Protein AF-A0A1V6C718-F1 (afdb_monomer_lite)

Sequence (94 aa):
MLEDKKSCIFAAEIPDQLMLVYVGPPCFSAGINAISGLKPMQKYIVSLIDPEDGKIKKTGMLNTDKNGLWTLKKHFWASVPVWRDWLILIRPEK

Structure (mmCIF, N/CA/C/O backbone):
data_AF-A0A1V6C718-F1
#
_entry.id   AF-A0A1V6C718-F1
#
loop_
_atom_site.group_PDB
_atom_site.id
_atom_site.type_symbol
_atom_site.label_atom_id
_atom_site.label_alt_id
_atom_site.label_comp_id
_atom_site.label_asym_id
_atom_site.label_entity_id
_atom_site.label_seq_id
_atom_site.pdbx_PDB_ins_code
_atom_site.Cartn_x
_atom_site.Cartn_y
_atom_site.Cartn_z
_atom_site.occupancy
_atom_site.B_iso_or_equiv
_atom_site.auth_seq_id
_atom_site.auth_comp_id
_atom_site.auth_asym_id
_atom_site.auth_atom_id
_atom_site.pdbx_PDB_model_num
ATOM 1 N N . MET A 1 1 ? 10.743 27.182 -18.293 1.00 38.50 1 MET A N 1
ATOM 2 C CA . MET A 1 1 ? 9.737 26.103 -18.331 1.00 38.50 1 MET A CA 1
ATOM 3 C C . MET A 1 1 ? 9.984 25.232 -17.119 1.00 38.50 1 MET A C 1
ATOM 5 O O . MET A 1 1 ? 11.022 24.591 -17.061 1.00 38.50 1 MET A O 1
ATOM 9 N N . LEU A 1 2 ? 9.119 25.311 -16.109 1.00 44.66 2 LEU A N 1
ATOM 10 C CA . LEU A 1 2 ? 9.085 24.308 -15.049 1.00 44.66 2 LEU A CA 1
ATOM 11 C C . LEU A 1 2 ? 8.445 23.086 -15.699 1.00 44.66 2 LEU A C 1
ATOM 13 O O . LEU A 1 2 ? 7.255 23.115 -15.992 1.00 44.66 2 LEU A O 1
ATOM 17 N N . GLU A 1 3 ? 9.245 22.083 -16.050 1.00 46.84 3 GLU A N 1
ATOM 18 C CA . GLU A 1 3 ? 8.689 20.780 -16.395 1.00 46.84 3 GLU A CA 1
ATOM 19 C C . GLU A 1 3 ? 7.874 20.326 -15.186 1.00 46.84 3 GLU A C 1
ATOM 21 O O . GLU A 1 3 ? 8.430 20.118 -14.104 1.00 46.84 3 GLU A O 1
ATOM 26 N N . ASP A 1 4 ? 6.553 20.242 -15.353 1.00 45.06 4 ASP A N 1
ATOM 27 C CA . ASP A 1 4 ? 5.685 19.545 -14.417 1.00 45.06 4 ASP A CA 1
ATOM 28 C C . ASP A 1 4 ? 6.299 18.164 -14.209 1.00 45.06 4 ASP A C 1
ATOM 30 O O . ASP A 1 4 ? 6.254 17.304 -1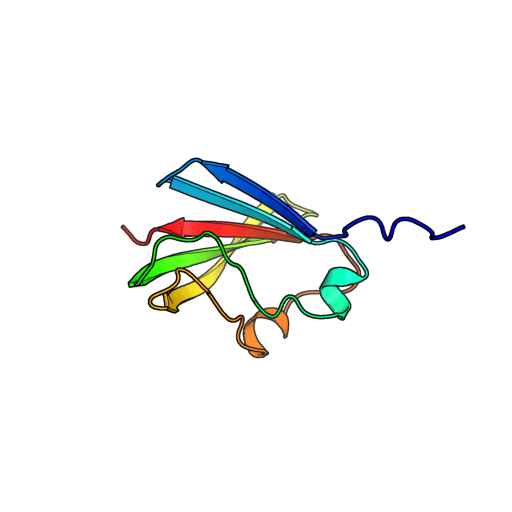5.096 1.00 45.06 4 ASP A O 1
ATOM 34 N N . LYS A 1 5 ? 6.934 17.957 -13.051 1.00 53.44 5 LYS A N 1
ATOM 35 C CA . LYS A 1 5 ? 7.355 16.631 -12.614 1.00 53.44 5 LYS A CA 1
ATOM 36 C C . LYS A 1 5 ? 6.085 15.799 -12.562 1.00 53.44 5 LYS A C 1
ATOM 38 O O . LYS A 1 5 ? 5.342 15.881 -11.586 1.00 53.44 5 LYS A O 1
ATOM 43 N N . LYS A 1 6 ? 5.816 15.034 -13.623 1.00 57.31 6 LYS A N 1
ATOM 44 C CA . LYS A 1 6 ? 4.720 14.068 -13.654 1.00 57.31 6 LYS A CA 1
ATOM 45 C C . LYS A 1 6 ? 4.839 13.23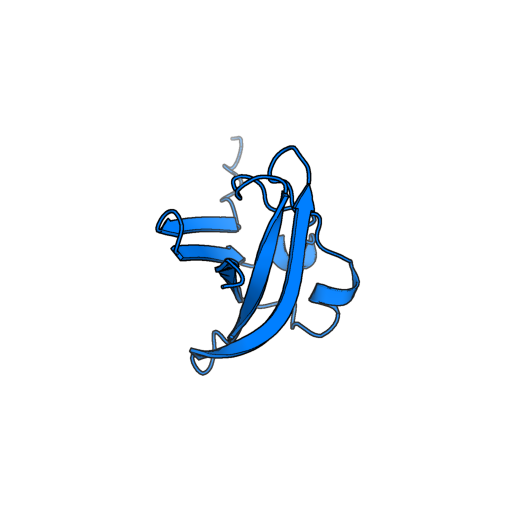9 -12.383 1.00 57.31 6 LYS A C 1
ATOM 47 O O . LYS A 1 6 ? 5.858 12.579 -12.174 1.00 57.31 6 LYS A O 1
ATOM 52 N N . SER A 1 7 ? 3.839 13.348 -11.510 1.00 65.88 7 SER A N 1
ATOM 53 C CA . SER A 1 7 ? 3.795 12.558 -10.285 1.00 65.88 7 SER A CA 1
ATOM 54 C C . SER A 1 7 ? 3.892 11.090 -10.690 1.00 65.88 7 SER A C 1
ATOM 56 O O . SER A 1 7 ? 3.059 10.613 -11.451 1.00 65.88 7 SER A O 1
ATOM 58 N N . CYS A 1 8 ? 4.926 10.379 -10.238 1.00 76.56 8 CYS A N 1
ATOM 59 C CA . CYS A 1 8 ? 5.077 8.940 -10.481 1.00 76.56 8 CYS A CA 1
ATOM 60 C C . CYS A 1 8 ? 4.412 8.092 -9.380 1.00 76.56 8 CYS A C 1
ATOM 62 O O . CYS A 1 8 ? 4.687 6.900 -9.258 1.00 76.56 8 CYS A O 1
ATOM 64 N N . ILE A 1 9 ? 3.534 8.713 -8.580 1.00 82.62 9 ILE A N 1
ATOM 65 C CA . ILE A 1 9 ? 2.693 8.072 -7.568 1.00 82.62 9 ILE A CA 1
ATOM 66 C C . ILE A 1 9 ? 1.257 8.553 -7.769 1.00 82.62 9 ILE A C 1
ATOM 68 O O . ILE A 1 9 ? 1.010 9.761 -7.834 1.00 82.62 9 ILE A O 1
ATOM 72 N N . PHE A 1 10 ? 0.326 7.605 -7.823 1.00 86.38 10 PHE A N 1
ATOM 73 C CA . PHE A 1 10 ? -1.114 7.860 -7.867 1.00 86.38 10 PHE A CA 1
ATOM 74 C C . PHE A 1 10 ? -1.811 6.974 -6.839 1.00 86.38 10 PHE A C 1
ATOM 76 O O . PHE A 1 10 ? -1.376 5.850 -6.600 1.00 86.38 10 PHE A O 1
ATOM 83 N N . ALA A 1 11 ? -2.893 7.461 -6.239 1.00 88.31 11 ALA A N 1
ATOM 84 C CA . ALA A 1 11 ? -3.671 6.706 -5.266 1.00 88.31 11 ALA A CA 1
ATOM 85 C C . ALA A 1 11 ? -5.168 6.816 -5.562 1.00 88.31 11 ALA A C 1
ATOM 87 O O . ALA A 1 11 ? -5.647 7.863 -5.997 1.00 88.31 11 ALA A O 1
ATOM 88 N N . ALA A 1 12 ? -5.891 5.732 -5.310 1.00 90.12 12 ALA A N 1
ATOM 89 C CA . ALA A 1 12 ? -7.343 5.662 -5.365 1.00 90.12 12 ALA A CA 1
ATOM 90 C C . ALA A 1 12 ? -7.857 4.889 -4.148 1.00 90.12 12 ALA A C 1
ATOM 92 O O . ALA A 1 12 ? -7.232 3.923 -3.712 1.00 90.12 12 ALA A O 1
ATOM 93 N N . GLU A 1 13 ? -8.999 5.295 -3.606 1.00 90.56 13 GLU A N 1
ATOM 94 C CA . GLU A 1 13 ? -9.567 4.705 -2.396 1.00 90.56 13 GLU A CA 1
ATOM 95 C C . GLU A 1 13 ? -11.046 4.370 -2.594 1.00 90.56 13 GLU A C 1
ATOM 97 O O . GLU A 1 13 ? -11.803 5.139 -3.187 1.00 90.56 13 GLU A O 1
ATOM 102 N N . ILE A 1 14 ? -11.450 3.220 -2.056 1.00 89.94 14 ILE A N 1
ATOM 103 C CA . ILE A 1 14 ? -12.833 2.923 -1.701 1.00 89.94 14 ILE A CA 1
ATOM 104 C C . ILE A 1 14 ? -12.907 3.040 -0.176 1.00 89.94 14 ILE A C 1
ATOM 106 O O . ILE A 1 14 ? -12.335 2.177 0.509 1.00 89.94 14 ILE A O 1
ATOM 110 N N . PRO A 1 15 ? -13.583 4.076 0.357 1.00 86.44 15 PRO A N 1
ATOM 111 C CA . PRO A 1 15 ? -13.626 4.334 1.789 1.00 86.44 15 PRO A CA 1
ATOM 112 C C . PRO A 1 15 ? -13.994 3.082 2.579 1.00 86.44 15 PRO A C 1
ATOM 114 O O . PRO A 1 15 ? -14.898 2.334 2.202 1.00 86.44 15 PRO A O 1
ATOM 117 N N . ASP A 1 16 ? -13.263 2.853 3.666 1.00 84.94 16 ASP A N 1
ATOM 118 C CA . ASP A 1 16 ? -13.465 1.755 4.620 1.00 84.94 16 ASP A CA 1
ATOM 119 C C . ASP A 1 16 ? -13.228 0.345 4.060 1.00 84.94 16 ASP A C 1
ATOM 121 O O . ASP A 1 16 ? -13.390 -0.638 4.782 1.00 84.94 16 ASP A O 1
ATOM 125 N N . GLN A 1 17 ? -12.805 0.226 2.799 1.00 89.44 17 GLN A N 1
ATOM 126 C CA . GLN A 1 17 ? -12.629 -1.060 2.126 1.00 89.44 17 GLN A CA 1
ATOM 127 C C . GLN A 1 17 ? -11.201 -1.272 1.640 1.00 89.44 17 GLN A C 1
ATOM 129 O O . GLN A 1 17 ? -10.583 -2.290 1.968 1.00 89.44 17 GLN A O 1
ATOM 134 N N . LEU A 1 18 ? -10.675 -0.347 0.833 1.00 91.38 18 LEU A N 1
ATOM 135 C CA . LEU A 1 18 ? -9.342 -0.482 0.253 1.00 91.38 18 LEU A CA 1
ATOM 136 C C . LEU A 1 18 ? -8.776 0.843 -0.248 1.00 91.38 18 LEU A C 1
ATOM 138 O O . LEU A 1 18 ? -9.508 1.706 -0.716 1.00 91.38 18 LEU A O 1
ATOM 142 N N . MET A 1 19 ? -7.453 0.929 -0.270 1.00 91.69 19 MET A N 1
ATOM 143 C CA . MET A 1 19 ? -6.690 1.930 -1.002 1.00 91.69 19 MET A CA 1
ATOM 144 C C . MET A 1 19 ? -5.728 1.216 -1.953 1.00 91.69 19 MET A C 1
ATOM 146 O O . MET A 1 19 ? -5.074 0.239 -1.583 1.00 91.69 19 MET A O 1
ATOM 150 N N . LEU A 1 20 ? -5.655 1.699 -3.187 1.00 91.62 20 LEU A N 1
ATOM 151 C CA . LEU A 1 20 ? -4.741 1.243 -4.220 1.00 91.62 20 LEU A CA 1
ATOM 152 C C . LEU A 1 20 ? -3.757 2.368 -4.524 1.00 91.62 20 LEU A C 1
ATOM 154 O O . LEU A 1 20 ? -4.170 3.486 -4.819 1.00 91.62 20 LEU A O 1
ATOM 158 N N . VAL A 1 21 ? -2.465 2.068 -4.474 1.00 89.31 21 VAL A N 1
ATOM 159 C CA . VAL A 1 21 ? -1.400 3.024 -4.781 1.00 89.31 21 VAL A CA 1
ATOM 160 C C . VAL A 1 21 ? -0.578 2.492 -5.940 1.00 89.31 21 VAL A C 1
ATOM 162 O O . VAL A 1 21 ? 0.038 1.436 -5.833 1.00 89.31 21 VAL A O 1
ATOM 165 N N . TYR A 1 22 ? -0.564 3.228 -7.042 1.00 88.12 22 TYR A N 1
ATOM 166 C CA . TYR A 1 22 ? 0.351 3.006 -8.151 1.00 88.12 22 TYR A CA 1
ATOM 167 C C . TYR A 1 22 ? 1.666 3.737 -7.903 1.00 88.12 22 TYR A C 1
ATOM 169 O O . TYR A 1 22 ? 1.677 4.894 -7.474 1.00 88.12 22 TYR A O 1
ATOM 177 N N . VAL A 1 23 ? 2.766 3.065 -8.231 1.00 84.25 23 VAL A N 1
ATOM 178 C CA . VAL A 1 23 ? 4.127 3.578 -8.110 1.00 84.25 23 VAL A CA 1
ATOM 179 C C . VAL A 1 23 ? 4.905 3.217 -9.364 1.00 84.25 23 VAL A C 1
ATOM 181 O O . VAL A 1 23 ? 5.200 2.046 -9.585 1.00 84.25 23 VAL A O 1
ATOM 184 N N . GLY A 1 24 ? 5.261 4.219 -10.159 1.00 80.81 24 G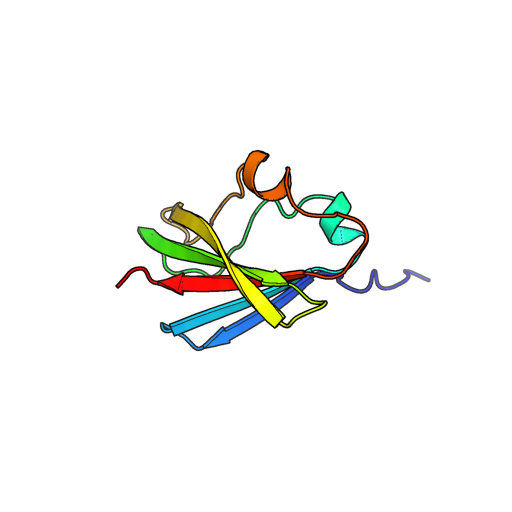LY A N 1
ATOM 185 C CA . GLY A 1 24 ? 6.111 4.052 -11.335 1.00 80.81 24 GLY A CA 1
ATOM 186 C C . GLY A 1 24 ? 7.569 4.457 -11.078 1.00 80.81 24 GLY A C 1
ATOM 187 O O . GLY A 1 24 ? 7.871 5.168 -10.107 1.00 80.81 24 GLY A O 1
ATOM 188 N N . PRO A 1 25 ? 8.512 4.059 -11.945 1.00 77.00 25 PRO A N 1
ATOM 189 C CA . PRO A 1 25 ? 9.849 4.646 -11.983 1.00 77.00 25 PRO A CA 1
ATOM 190 C C . PRO A 1 25 ? 9.786 6.163 -12.274 1.00 77.00 25 PRO A C 1
ATOM 192 O O . PRO A 1 25 ? 8.950 6.592 -13.069 1.00 77.00 25 PRO A O 1
ATOM 195 N N . PRO A 1 26 ? 10.652 7.009 -11.674 1.00 71.56 26 PRO A N 1
ATOM 196 C CA . PRO A 1 26 ? 11.704 6.705 -10.697 1.00 71.56 26 PRO A CA 1
ATOM 197 C C . PRO A 1 26 ? 11.236 6.765 -9.228 1.00 71.56 26 PRO A C 1
ATOM 199 O O . PRO A 1 26 ? 12.055 6.603 -8.319 1.00 71.56 26 PRO A O 1
ATOM 202 N N . CYS A 1 27 ? 9.951 7.011 -8.952 1.00 71.69 27 CYS A N 1
ATOM 203 C CA . CYS A 1 27 ? 9.446 7.180 -7.582 1.00 71.69 27 CYS A CA 1
ATOM 204 C C . CYS A 1 27 ? 9.699 5.951 -6.708 1.00 71.69 27 CYS A C 1
ATOM 206 O O . CYS A 1 27 ? 9.949 6.082 -5.511 1.00 71.69 27 CYS A O 1
ATOM 208 N N . PHE A 1 28 ? 9.701 4.766 -7.315 1.00 68.62 28 PHE A N 1
ATOM 209 C CA . PHE A 1 28 ? 10.047 3.544 -6.608 1.00 68.62 28 PHE A CA 1
ATOM 210 C C . PHE A 1 28 ? 11.496 3.565 -6.090 1.00 68.62 28 PHE A C 1
ATOM 212 O O . PHE A 1 28 ? 11.742 3.294 -4.917 1.00 68.62 28 PHE A O 1
ATOM 219 N N . SER A 1 29 ? 12.455 3.964 -6.934 1.00 61.62 29 SER A N 1
ATOM 220 C CA . SER A 1 29 ? 13.869 4.103 -6.551 1.00 61.62 29 SER A CA 1
ATOM 221 C C . SER A 1 29 ? 14.134 5.239 -5.556 1.00 61.62 29 SER A C 1
ATOM 223 O O . SER A 1 29 ? 15.094 5.166 -4.794 1.00 61.62 29 SER A O 1
ATOM 225 N N . ALA A 1 30 ? 13.271 6.260 -5.519 1.00 59.91 30 ALA A N 1
ATOM 226 C CA . ALA A 1 30 ? 13.334 7.340 -4.533 1.00 59.91 30 ALA A CA 1
ATOM 227 C C . ALA A 1 30 ? 12.793 6.932 -3.147 1.00 59.91 30 ALA A C 1
ATOM 229 O O . ALA A 1 30 ? 13.017 7.648 -2.171 1.00 59.91 30 ALA A O 1
ATOM 230 N N . GLY A 1 31 ? 12.125 5.775 -3.059 1.00 61.66 31 GLY A N 1
ATOM 231 C CA . GLY A 1 31 ? 11.525 5.244 -1.842 1.00 61.66 31 GLY A CA 1
ATOM 232 C C . GLY A 1 31 ? 10.256 5.998 -1.457 1.00 61.66 31 GLY A C 1
ATOM 233 O O . GLY A 1 31 ? 10.301 7.146 -1.014 1.00 61.66 31 GLY A O 1
ATOM 234 N N . ILE A 1 32 ? 9.098 5.339 -1.553 1.00 68.44 32 ILE A N 1
ATOM 235 C CA . ILE A 1 32 ? 7.919 5.838 -0.841 1.00 68.44 32 ILE A CA 1
ATOM 236 C C . ILE A 1 32 ? 8.194 5.632 0.639 1.00 68.44 32 ILE A C 1
ATOM 238 O O . ILE A 1 32 ? 8.330 4.498 1.104 1.00 68.44 32 ILE A O 1
ATOM 242 N N . ASN A 1 33 ? 8.292 6.747 1.355 1.00 68.50 33 ASN A N 1
ATOM 243 C CA . ASN A 1 33 ? 8.617 6.755 2.776 1.00 68.50 33 ASN A CA 1
ATOM 244 C C . ASN A 1 33 ? 7.366 6.871 3.645 1.00 68.50 33 ASN A C 1
ATOM 246 O O . ASN A 1 33 ? 7.400 6.448 4.798 1.00 68.50 33 ASN A O 1
ATOM 250 N N . ALA A 1 34 ? 6.262 7.396 3.105 1.00 73.81 34 ALA A N 1
ATOM 251 C CA . ALA A 1 34 ? 5.006 7.481 3.828 1.00 73.81 34 ALA A CA 1
ATOM 252 C C . ALA A 1 34 ? 3.774 7.454 2.914 1.00 73.81 34 ALA A C 1
ATOM 254 O O . ALA A 1 34 ? 3.839 7.881 1.762 1.00 73.81 34 ALA A O 1
ATOM 255 N N . ILE A 1 35 ? 2.654 6.989 3.466 1.00 79.88 35 ILE A N 1
ATOM 256 C CA . ILE A 1 35 ? 1.309 7.097 2.891 1.00 79.88 35 ILE A CA 1
ATOM 257 C C . ILE A 1 35 ? 0.422 7.769 3.936 1.00 79.88 35 ILE A C 1
ATOM 259 O O . ILE A 1 35 ? 0.382 7.342 5.092 1.00 79.88 35 ILE A O 1
ATOM 263 N N . SER A 1 36 ? -0.257 8.837 3.535 1.00 81.62 36 SER A N 1
ATOM 264 C CA . SER A 1 36 ? -1.220 9.584 4.346 1.00 81.62 36 SER A CA 1
ATOM 265 C C . SER A 1 36 ? -2.649 9.346 3.847 1.00 81.62 36 SER A C 1
ATOM 267 O O . SER A 1 36 ? -2.853 8.746 2.793 1.00 81.62 36 SER A O 1
ATOM 269 N N . GLY A 1 37 ? -3.643 9.806 4.610 1.00 82.12 37 GLY A N 1
ATOM 270 C CA . GLY A 1 37 ? -5.061 9.677 4.245 1.00 82.12 37 GLY A CA 1
ATOM 271 C C . GLY A 1 37 ? -5.719 8.373 4.700 1.00 82.12 37 GLY A C 1
ATOM 272 O O . GLY A 1 37 ? -6.892 8.161 4.431 1.00 82.12 37 GLY A O 1
ATOM 273 N N . LEU A 1 38 ? -5.002 7.516 5.429 1.00 87.75 38 LEU A N 1
ATOM 274 C CA . LEU A 1 38 ? -5.585 6.335 6.062 1.00 87.75 38 LEU A CA 1
ATOM 275 C C . LEU A 1 38 ? -6.299 6.726 7.367 1.00 87.75 38 LEU A C 1
ATOM 277 O O . LEU A 1 38 ? -5.973 7.737 7.987 1.00 87.75 38 LEU A O 1
ATOM 281 N N . LYS A 1 39 ? -7.236 5.900 7.850 1.00 89.69 39 LYS A N 1
ATOM 282 C CA . LYS A 1 39 ? -7.840 6.126 9.177 1.00 89.69 39 LYS A CA 1
ATOM 283 C C . LYS A 1 39 ? -6.781 6.103 10.289 1.00 89.69 39 LYS A C 1
ATOM 285 O O . LYS A 1 39 ? -5.941 5.197 10.275 1.00 89.69 39 LYS A O 1
ATOM 290 N N . PRO A 1 40 ? -6.828 7.035 11.258 1.00 91.88 40 PRO A N 1
ATOM 291 C CA . PRO A 1 40 ? -5.940 7.036 12.418 1.00 91.88 40 PRO A CA 1
ATOM 292 C C . PRO A 1 40 ? -6.041 5.769 13.266 1.00 91.88 40 PRO A C 1
ATOM 294 O O . PRO A 1 40 ? -7.129 5.223 13.431 1.00 91.88 40 PRO A O 1
ATOM 297 N N . MET A 1 41 ? -4.917 5.353 13.859 1.00 91.00 41 MET A N 1
ATOM 298 C CA . MET A 1 41 ? -4.841 4.256 14.839 1.00 91.00 41 MET A CA 1
ATOM 299 C C . MET A 1 41 ? -5.449 2.922 14.360 1.00 91.00 41 MET A C 1
ATOM 301 O O . MET A 1 41 ? -5.896 2.109 15.168 1.00 91.00 41 MET A O 1
ATOM 305 N N . GLN A 1 42 ? -5.454 2.683 13.049 1.00 91.06 42 GLN A N 1
ATOM 306 C CA . GLN A 1 42 ? -6.075 1.527 12.410 1.00 91.06 42 GLN A CA 1
ATOM 307 C C . GLN A 1 42 ? -4.999 0.584 11.864 1.00 91.06 42 GLN A C 1
ATOM 309 O O . GLN A 1 42 ? -3.949 1.006 11.365 1.00 91.06 42 GLN A O 1
ATOM 314 N N . LYS A 1 43 ? -5.275 -0.719 11.945 1.00 91.31 43 LYS A N 1
ATOM 315 C CA . LYS A 1 43 ? -4.433 -1.751 11.344 1.00 91.31 43 LYS A CA 1
ATOM 316 C C . LYS A 1 43 ? -4.858 -2.023 9.908 1.00 91.31 43 LYS A C 1
ATOM 318 O O . LYS A 1 43 ? -6.052 -2.128 9.620 1.00 91.31 43 LYS A O 1
ATOM 323 N N . TYR A 1 44 ? -3.878 -2.180 9.025 1.00 91.00 44 TYR A N 1
ATOM 324 C CA . TYR A 1 44 ? -4.093 -2.517 7.623 1.00 91.00 44 TYR A CA 1
ATOM 325 C C . TYR A 1 44 ? -3.206 -3.677 7.184 1.00 91.00 44 TYR A C 1
ATOM 327 O O . TYR A 1 44 ? -2.058 -3.827 7.606 1.00 91.00 44 TYR A O 1
ATOM 335 N N . ILE A 1 45 ? -3.735 -4.470 6.264 1.00 91.06 45 ILE A N 1
ATOM 336 C CA . ILE A 1 45 ? -3.009 -5.466 5.491 1.00 91.06 45 ILE A CA 1
ATOM 337 C C . ILE A 1 45 ? -2.480 -4.788 4.231 1.00 91.06 45 ILE A C 1
ATOM 339 O O . ILE A 1 45 ? -3.248 -4.183 3.482 1.00 91.06 45 ILE A O 1
ATOM 343 N N . VAL A 1 46 ? -1.185 -4.954 3.967 1.00 88.94 46 VAL A N 1
ATOM 344 C CA . VAL A 1 46 ? -0.538 -4.473 2.743 1.00 88.94 46 VAL A CA 1
ATOM 345 C C . VAL A 1 46 ? -0.173 -5.651 1.861 1.00 88.94 46 VAL A C 1
ATOM 347 O O . VAL A 1 46 ? 0.423 -6.636 2.308 1.00 88.94 46 VAL A O 1
ATOM 350 N N . SER A 1 47 ? -0.538 -5.550 0.593 1.00 89.44 47 SER A N 1
ATOM 351 C CA . SER A 1 47 ? -0.202 -6.521 -0.440 1.00 89.44 47 SER A CA 1
ATOM 352 C C . SER A 1 47 ? 0.381 -5.809 -1.651 1.00 89.44 47 SER A C 1
ATOM 354 O O . SER A 1 47 ? 0.018 -4.672 -1.938 1.00 89.44 47 SER A O 1
ATOM 356 N N . LEU A 1 48 ? 1.263 -6.486 -2.370 1.00 88.75 48 LEU A N 1
ATOM 357 C CA . LEU A 1 48 ? 1.748 -6.047 -3.671 1.00 88.75 48 LEU A CA 1
ATOM 358 C C . LEU A 1 48 ? 1.040 -6.843 -4.755 1.00 88.75 48 LEU A C 1
ATOM 360 O O . LEU A 1 48 ? 0.881 -8.058 -4.627 1.00 88.75 48 LEU A O 1
ATOM 364 N N . ILE A 1 49 ? 0.625 -6.159 -5.811 1.00 90.00 49 ILE A N 1
ATOM 365 C CA . ILE A 1 49 ? 0.137 -6.794 -7.030 1.00 90.00 49 ILE A CA 1
ATOM 366 C C . ILE A 1 49 ? 1.307 -6.817 -8.005 1.00 90.00 49 ILE A C 1
ATOM 368 O O . ILE A 1 49 ? 1.890 -5.774 -8.306 1.00 90.00 49 ILE A O 1
ATOM 372 N N . ASP A 1 50 ? 1.675 -8.015 -8.445 1.00 85.94 50 ASP A N 1
ATOM 373 C CA . ASP A 1 50 ? 2.694 -8.193 -9.469 1.00 85.94 50 ASP A CA 1
ATOM 374 C C . ASP A 1 50 ? 2.137 -7.682 -10.809 1.00 85.94 50 ASP A C 1
ATOM 376 O O . ASP A 1 50 ? 1.100 -8.179 -11.255 1.00 85.94 50 ASP A O 1
ATOM 380 N N . PRO A 1 51 ? 2.752 -6.669 -11.440 1.00 84.19 51 PRO A N 1
ATOM 381 C CA . PRO A 1 51 ? 2.239 -6.107 -12.690 1.00 84.19 51 PRO A CA 1
ATOM 382 C C . PRO A 1 51 ? 2.307 -7.100 -13.859 1.00 84.19 51 PRO A C 1
ATOM 384 O O . PRO A 1 51 ? 1.622 -6.908 -14.857 1.00 84.19 51 PRO A O 1
ATOM 387 N N . GLU A 1 52 ? 3.146 -8.134 -13.758 1.00 85.19 52 GLU A N 1
ATOM 388 C CA . GLU A 1 52 ? 3.405 -9.082 -14.840 1.00 85.19 52 GLU A CA 1
ATOM 389 C C . GLU A 1 52 ? 2.323 -10.163 -14.931 1.00 85.19 52 GLU A C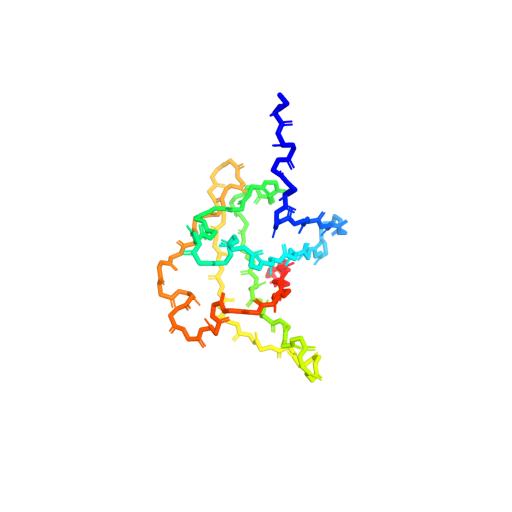 1
ATOM 391 O O . GLU A 1 52 ? 1.852 -10.481 -16.020 1.00 85.19 52 GLU A O 1
ATOM 396 N N . ASP A 1 53 ? 1.907 -10.709 -13.784 1.00 89.31 53 ASP A N 1
ATOM 397 C CA . ASP A 1 53 ? 0.945 -11.815 -13.719 1.00 89.31 53 ASP A CA 1
ATOM 398 C C . ASP A 1 53 ? -0.331 -11.497 -12.920 1.00 89.31 53 ASP A C 1
ATOM 400 O O . ASP A 1 53 ? -1.214 -12.347 -12.789 1.00 89.31 53 ASP A O 1
ATOM 404 N N . GLY A 1 54 ? -0.447 -10.280 -12.382 1.00 88.19 54 GLY A N 1
ATOM 405 C CA . GLY A 1 54 ? -1.600 -9.816 -11.611 1.00 88.19 54 GLY A CA 1
ATOM 406 C C . GLY A 1 54 ? -1.747 -10.468 -10.235 1.00 88.19 54 GLY A C 1
ATOM 407 O O . GLY A 1 54 ? -2.745 -10.226 -9.549 1.00 88.19 54 GLY A O 1
ATOM 408 N N . LYS A 1 55 ? -0.799 -11.306 -9.791 1.00 90.31 55 LYS A N 1
ATOM 409 C CA . LYS A 1 55 ? -0.932 -12.013 -8.513 1.00 90.31 55 LYS A CA 1
ATOM 410 C C . LYS A 1 55 ? -0.735 -11.075 -7.333 1.00 90.31 55 LYS A C 1
ATOM 412 O O . LYS A 1 55 ? 0.198 -10.276 -7.278 1.00 90.31 55 LYS A O 1
ATOM 417 N N . ILE A 1 56 ? -1.586 -11.257 -6.326 1.00 90.12 56 ILE A N 1
ATOM 418 C CA . ILE A 1 56 ? -1.518 -10.531 -5.059 1.00 90.12 56 ILE A CA 1
ATOM 419 C C . ILE A 1 56 ? -0.606 -11.291 -4.093 1.00 90.12 56 ILE A C 1
ATOM 421 O O . ILE A 1 56 ? -0.906 -12.413 -3.685 1.00 90.12 56 ILE A O 1
ATOM 425 N N . LYS A 1 57 ? 0.492 -10.662 -3.680 1.00 85.06 57 LYS A N 1
ATOM 426 C CA . LYS A 1 57 ? 1.431 -11.181 -2.680 1.00 85.06 57 LYS A CA 1
ATOM 427 C C . LYS A 1 57 ? 1.235 -10.400 -1.384 1.00 85.06 57 LYS A C 1
ATOM 429 O O . LYS A 1 57 ? 1.418 -9.185 -1.365 1.00 85.06 57 LYS A O 1
ATOM 434 N N . LYS A 1 58 ? 0.851 -11.073 -0.291 1.00 78.69 58 LYS A N 1
ATOM 435 C CA . LYS A 1 58 ? 0.766 -10.422 1.027 1.00 78.69 58 LYS A CA 1
ATOM 436 C C . LYS A 1 58 ? 2.177 -10.038 1.465 1.00 78.69 58 LYS A C 1
ATOM 438 O O . LYS A 1 58 ? 3.026 -10.908 1.630 1.00 78.69 58 LYS A O 1
ATOM 443 N N . THR A 1 59 ? 2.408 -8.747 1.659 1.00 78.88 59 THR A N 1
ATOM 444 C CA . THR A 1 59 ? 3.748 -8.212 1.940 1.00 78.88 59 THR A CA 1
ATOM 445 C C . THR A 1 59 ? 3.914 -7.883 3.415 1.00 78.88 59 THR A C 1
ATOM 447 O O . THR A 1 59 ? 5.007 -8.004 3.958 1.00 78.88 59 THR A O 1
ATOM 450 N N . GLY A 1 60 ? 2.830 -7.510 4.098 1.00 82.50 60 GLY A N 1
ATOM 451 C CA . GLY A 1 60 ? 2.893 -7.264 5.529 1.00 82.50 60 GLY A CA 1
ATOM 452 C C . GLY A 1 60 ? 1.617 -6.694 6.121 1.00 82.50 60 GLY A C 1
ATOM 453 O O . GLY A 1 60 ? 0.539 -6.734 5.527 1.00 82.50 60 GLY A O 1
ATOM 454 N N . MET A 1 61 ? 1.773 -6.171 7.329 1.00 86.44 61 MET A N 1
ATOM 455 C CA . MET A 1 61 ? 0.758 -5.425 8.056 1.0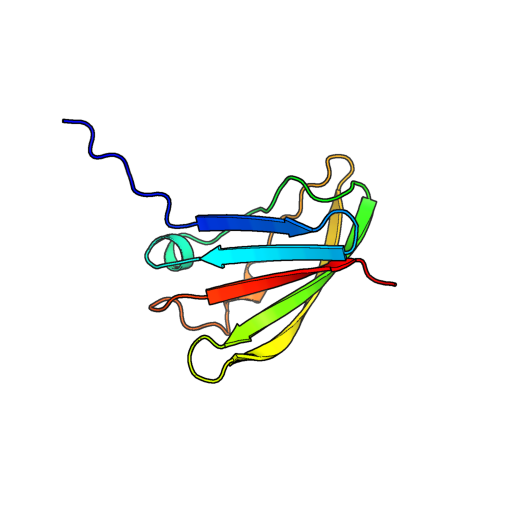0 86.44 61 MET A CA 1
ATOM 456 C C . MET A 1 61 ? 1.365 -4.105 8.514 1.00 86.44 61 MET A C 1
ATOM 458 O O . MET A 1 61 ? 2.563 -4.034 8.799 1.00 86.44 61 MET A O 1
ATOM 462 N N . LEU A 1 62 ? 0.540 -3.070 8.585 1.00 85.00 62 LEU A N 1
ATOM 463 C CA . LEU A 1 62 ? 0.916 -1.763 9.101 1.00 85.00 62 LEU A CA 1
ATOM 464 C C . LEU A 1 62 ? -0.103 -1.289 10.130 1.00 85.00 62 LEU A C 1
ATOM 466 O O . LEU A 1 62 ? -1.268 -1.681 10.084 1.00 85.00 62 LEU A O 1
ATOM 470 N N . ASN A 1 63 ? 0.348 -0.397 11.006 1.00 88.06 63 ASN A N 1
ATOM 471 C CA . ASN A 1 63 ? -0.508 0.385 11.885 1.00 88.06 63 ASN A CA 1
ATOM 472 C C . ASN A 1 63 ? -0.292 1.855 11.532 1.00 88.06 63 ASN A C 1
ATOM 474 O O . ASN A 1 63 ? 0.858 2.280 11.379 1.00 88.06 63 ASN A O 1
ATOM 478 N N . THR A 1 64 ? -1.372 2.612 11.403 1.00 90.56 64 THR A N 1
ATOM 479 C CA . THR A 1 64 ? -1.303 4.065 11.236 1.00 90.56 64 THR A CA 1
ATOM 480 C C . THR A 1 64 ? -1.124 4.756 12.581 1.00 90.56 64 THR A C 1
ATOM 482 O O . THR A 1 64 ? -1.526 4.240 13.626 1.00 90.56 64 THR A O 1
ATOM 485 N N . ASP A 1 65 ? -0.502 5.932 12.565 1.00 89.69 65 ASP A N 1
ATOM 486 C CA . ASP A 1 65 ? -0.392 6.773 13.752 1.00 89.69 65 ASP A CA 1
ATOM 487 C C . ASP A 1 65 ? -1.700 7.542 14.044 1.00 89.69 65 ASP A C 1
ATOM 489 O O . ASP A 1 65 ? -2.734 7.360 13.391 1.00 89.69 65 ASP A O 1
ATOM 493 N N . LYS A 1 66 ? -1.650 8.443 15.032 1.00 92.88 66 LYS A N 1
ATOM 494 C CA . LYS A 1 66 ? -2.774 9.309 15.427 1.00 92.88 66 LYS A CA 1
ATOM 495 C C . LYS A 1 66 ? -3.266 10.262 14.328 1.00 92.88 66 LYS A C 1
ATOM 497 O O . LYS A 1 66 ? -4.342 10.829 14.471 1.00 92.88 66 LYS A O 1
ATOM 502 N N . ASN A 1 67 ? -2.488 10.452 13.266 1.00 90.69 67 ASN A N 1
ATOM 503 C CA . ASN A 1 67 ? -2.811 11.311 12.133 1.00 90.69 67 ASN A CA 1
ATOM 504 C C . ASN A 1 67 ? -3.209 10.501 10.891 1.00 90.69 67 ASN A C 1
ATOM 506 O O . ASN A 1 67 ? -3.417 11.089 9.832 1.00 90.69 67 ASN A O 1
ATOM 510 N N . GLY A 1 68 ? -3.279 9.168 10.981 1.00 85.31 68 GLY A N 1
ATOM 511 C CA . GLY A 1 68 ? -3.531 8.341 9.804 1.00 85.31 68 GLY A CA 1
ATOM 512 C C . GLY A 1 68 ? -2.320 8.213 8.879 1.00 85.31 68 GLY A C 1
ATOM 513 O O . GLY A 1 68 ? -2.462 7.830 7.718 1.00 85.31 68 GLY A O 1
ATOM 514 N N . LEU A 1 69 ? -1.124 8.553 9.368 1.00 86.06 69 LEU A N 1
ATOM 515 C CA . LEU A 1 69 ? 0.115 8.418 8.622 1.00 86.06 69 LEU A CA 1
ATOM 516 C C . LEU A 1 69 ? 0.685 7.017 8.828 1.00 86.06 69 LEU A C 1
ATOM 518 O O . LEU A 1 69 ? 0.798 6.522 9.954 1.00 86.06 69 LEU A O 1
ATOM 522 N N . TRP A 1 70 ? 1.098 6.395 7.732 1.00 82.75 70 TRP A N 1
ATOM 523 C CA . TRP A 1 70 ? 1.950 5.217 7.756 1.00 82.75 70 TRP A CA 1
ATOM 524 C C . TRP A 1 70 ? 3.327 5.552 7.197 1.00 82.75 70 TRP A C 1
ATOM 526 O O . TRP A 1 70 ? 3.433 6.001 6.060 1.00 82.75 70 TRP A O 1
ATOM 536 N N . THR A 1 71 ? 4.382 5.259 7.960 1.00 74.50 71 THR A N 1
ATOM 537 C CA . THR A 1 71 ? 5.770 5.320 7.483 1.00 74.50 71 THR A CA 1
ATOM 538 C C . THR A 1 71 ? 6.232 3.934 7.041 1.00 74.50 71 THR A C 1
ATOM 540 O O . THR A 1 71 ? 6.231 2.979 7.828 1.00 74.50 71 THR A O 1
ATOM 543 N N . LEU A 1 72 ? 6.668 3.815 5.789 1.00 70.38 72 LEU A N 1
ATOM 544 C CA . LEU A 1 72 ? 7.172 2.559 5.252 1.00 70.38 72 LEU A CA 1
ATOM 545 C C . LEU A 1 72 ? 8.534 2.216 5.852 1.00 70.38 72 LEU A C 1
ATOM 547 O O . LEU A 1 72 ? 9.489 2.989 5.786 1.00 70.38 72 LEU A O 1
ATOM 551 N N . LYS A 1 73 ? 8.649 1.012 6.421 1.00 67.00 73 LYS A N 1
ATOM 552 C CA . LYS A 1 73 ? 9.941 0.499 6.886 1.00 67.00 73 LYS A CA 1
ATOM 553 C C . LYS A 1 73 ? 10.806 0.146 5.677 1.00 67.00 73 LYS A C 1
ATOM 555 O O . LYS A 1 73 ? 10.345 -0.538 4.769 1.00 67.00 73 LYS A O 1
ATOM 560 N N . LYS A 1 74 ? 12.089 0.517 5.721 1.00 59.75 74 LYS A N 1
ATOM 561 C CA . LYS A 1 74 ? 13.088 0.300 4.653 1.00 59.75 74 LYS A CA 1
ATOM 562 C C . LYS A 1 74 ? 13.138 -1.143 4.117 1.00 59.75 74 LYS A C 1
ATOM 564 O O . LYS A 1 74 ? 13.397 -1.354 2.939 1.00 59.75 74 LYS A O 1
ATOM 569 N N . HIS A 1 75 ? 12.849 -2.134 4.963 1.00 62.16 75 HIS A N 1
ATOM 570 C CA . HIS A 1 75 ? 12.842 -3.553 4.584 1.00 62.16 75 HIS A CA 1
ATOM 571 C C . HIS A 1 75 ? 11.639 -3.986 3.742 1.00 62.16 75 HIS A C 1
ATOM 573 O O . HIS A 1 75 ? 11.727 -5.011 3.077 1.00 62.16 75 HIS A O 1
ATOM 579 N N . PHE A 1 76 ? 10.544 -3.220 3.733 1.00 66.56 76 PHE A N 1
ATOM 580 C CA . PHE A 1 76 ? 9.363 -3.537 2.926 1.00 66.56 76 PHE A CA 1
ATOM 581 C C . PHE A 1 76 ? 9.705 -3.587 1.428 1.00 66.56 76 PHE A C 1
ATOM 583 O O . PHE A 1 76 ? 9.196 -4.431 0.699 1.00 66.56 76 PHE A O 1
ATOM 590 N N . TRP A 1 77 ? 10.628 -2.724 0.993 1.00 64.06 77 TRP A N 1
ATOM 591 C CA . TRP A 1 77 ? 11.046 -2.594 -0.402 1.00 64.06 77 TRP A CA 1
ATOM 592 C C . TRP A 1 77 ? 12.223 -3.482 -0.807 1.00 64.06 77 TRP A C 1
ATOM 594 O O . TRP A 1 77 ? 12.524 -3.587 -1.991 1.00 64.06 77 TRP A O 1
ATOM 604 N N . ALA A 1 78 ? 12.895 -4.130 0.148 1.00 63.47 78 ALA A N 1
ATOM 605 C CA . ALA A 1 78 ? 14.166 -4.809 -0.110 1.00 63.47 78 ALA A CA 1
ATOM 606 C C . ALA A 1 78 ? 14.050 -6.003 -1.080 1.00 63.47 78 ALA A C 1
ATOM 608 O O . ALA A 1 78 ? 15.042 -6.387 -1.690 1.00 63.47 78 ALA A O 1
ATOM 609 N N . SER A 1 79 ? 12.856 -6.582 -1.234 1.00 65.69 79 SER A N 1
ATOM 610 C CA . SER A 1 79 ? 12.587 -7.733 -2.106 1.00 65.69 79 SER A CA 1
ATOM 611 C C . SER A 1 79 ? 11.858 -7.379 -3.408 1.00 65.69 79 SER A C 1
ATOM 613 O O . SER A 1 79 ? 11.471 -8.281 -4.151 1.00 65.69 79 SER A O 1
ATOM 615 N N . VAL A 1 80 ? 11.651 -6.090 -3.699 1.00 73.50 80 VAL A N 1
ATOM 616 C CA . VAL A 1 80 ? 10.790 -5.639 -4.800 1.00 73.50 80 VAL A CA 1
ATOM 617 C C . VAL A 1 80 ? 11.626 -4.966 -5.903 1.00 73.50 80 VAL A C 1
ATOM 619 O O . VAL A 1 80 ? 12.277 -3.957 -5.634 1.00 73.50 80 VAL A O 1
ATOM 622 N N . PRO A 1 81 ? 11.637 -5.495 -7.145 1.00 74.19 81 PRO A N 1
ATOM 623 C CA . PRO A 1 81 ? 12.361 -4.897 -8.271 1.00 74.19 81 PRO A CA 1
ATOM 624 C C . PRO A 1 81 ? 12.018 -3.419 -8.514 1.00 74.19 81 PRO A C 1
ATOM 626 O O . PRO A 1 81 ? 10.891 -3.092 -8.869 1.00 74.19 81 PRO A O 1
ATOM 629 N N . VAL A 1 82 ? 13.006 -2.529 -8.378 1.00 72.62 82 VAL A N 1
ATOM 630 C CA . VAL A 1 82 ? 12.800 -1.064 -8.355 1.00 72.62 82 VAL A CA 1
ATOM 631 C C . VAL A 1 82 ? 12.629 -0.390 -9.724 1.00 72.62 82 VAL A C 1
ATOM 633 O O . VAL A 1 82 ? 12.357 0.806 -9.793 1.00 72.62 82 VAL A O 1
ATOM 636 N N . TRP A 1 83 ? 12.833 -1.131 -10.814 1.00 73.19 83 TRP A N 1
ATOM 637 C CA . TRP A 1 83 ? 12.910 -0.615 -12.188 1.00 73.19 83 TRP A CA 1
ATOM 638 C C . TRP A 1 83 ? 11.599 -0.733 -12.980 1.00 73.19 83 TRP A C 1
ATOM 640 O O . TRP A 1 83 ? 11.578 -0.421 -14.167 1.00 73.19 83 TRP A O 1
ATOM 650 N N . ARG A 1 84 ? 10.509 -1.178 -12.345 1.00 78.62 84 ARG A N 1
ATOM 651 C CA . ARG A 1 84 ? 9.189 -1.344 -12.971 1.00 78.62 84 ARG A CA 1
ATOM 652 C C . ARG A 1 84 ? 8.068 -0.783 -12.104 1.00 78.62 84 ARG A C 1
ATOM 654 O O . ARG A 1 84 ? 8.292 -0.438 -10.945 1.00 78.62 84 ARG A O 1
ATOM 661 N N . ASP A 1 85 ? 6.881 -0.705 -12.693 1.00 83.94 85 ASP A N 1
ATOM 662 C CA . ASP A 1 85 ? 5.666 -0.247 -12.027 1.00 83.94 85 ASP A CA 1
ATOM 663 C C . ASP A 1 85 ? 5.203 -1.231 -10.949 1.00 83.94 85 ASP A C 1
ATOM 665 O O . ASP A 1 85 ? 5.345 -2.443 -11.100 1.00 83.94 85 ASP A O 1
ATOM 669 N N . TRP A 1 86 ? 4.595 -0.718 -9.883 1.00 85.44 86 TRP A N 1
ATOM 670 C CA . TRP A 1 86 ? 3.984 -1.525 -8.831 1.00 85.44 86 TRP A CA 1
ATOM 671 C C . TRP A 1 86 ? 2.634 -0.975 -8.412 1.00 85.44 86 TRP A C 1
ATOM 673 O O . TRP A 1 86 ? 2.404 0.234 -8.394 1.00 85.44 86 TRP A O 1
ATOM 683 N N . LEU A 1 87 ? 1.764 -1.889 -7.998 1.00 89.50 87 LEU A N 1
ATOM 684 C CA . LEU A 1 87 ? 0.504 -1.575 -7.346 1.00 89.50 87 LEU A CA 1
ATOM 685 C C . LEU A 1 87 ? 0.554 -2.092 -5.907 1.00 89.50 87 LEU A C 1
ATOM 687 O O . LEU A 1 87 ? 0.768 -3.280 -5.656 1.00 89.50 87 LEU A O 1
ATOM 691 N N . ILE A 1 88 ? 0.350 -1.188 -4.957 1.00 89.06 88 ILE A N 1
ATOM 692 C CA . ILE A 1 88 ? 0.233 -1.483 -3.533 1.00 89.06 88 ILE A CA 1
ATOM 693 C C . ILE A 1 88 ? -1.250 -1.494 -3.189 1.00 89.06 88 ILE A C 1
ATOM 695 O O . ILE A 1 88 ? -1.944 -0.496 -3.365 1.00 89.06 88 ILE A O 1
ATOM 699 N N . LEU A 1 89 ? -1.727 -2.613 -2.663 1.00 91.75 89 LEU A N 1
ATOM 700 C CA . LEU A 1 89 ? -3.079 -2.763 -2.153 1.00 91.75 89 LEU A CA 1
ATOM 701 C C . LEU A 1 89 ? -3.058 -2.702 -0.624 1.00 91.75 89 LEU A C 1
ATOM 703 O O . LEU A 1 89 ? -2.415 -3.526 0.028 1.00 91.75 89 LEU A O 1
ATOM 707 N N . ILE A 1 90 ? -3.802 -1.761 -0.054 1.00 91.44 90 ILE A N 1
ATOM 708 C CA . ILE A 1 90 ? -3.927 -1.530 1.386 1.00 91.44 90 ILE A CA 1
ATOM 709 C C . ILE A 1 90 ? -5.387 -1.762 1.767 1.00 91.44 90 ILE 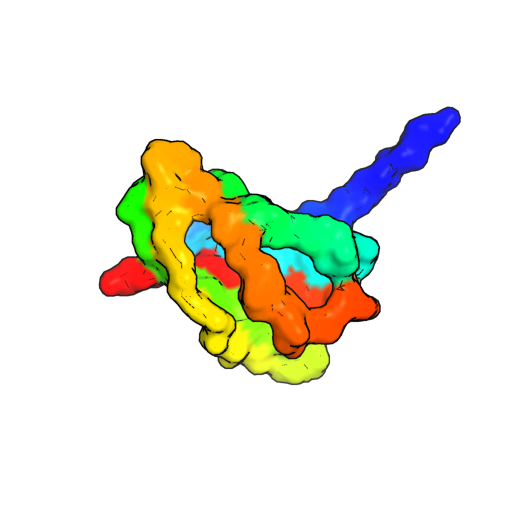A C 1
ATOM 711 O O . ILE A 1 90 ? -6.283 -1.198 1.149 1.00 91.44 90 ILE A O 1
ATOM 715 N N . ARG A 1 91 ? -5.653 -2.610 2.761 1.00 93.12 91 ARG A N 1
ATOM 716 C CA . ARG A 1 91 ? -7.019 -2.927 3.215 1.00 93.12 91 ARG A CA 1
ATOM 717 C C . ARG A 1 91 ? -7.079 -2.965 4.734 1.00 93.12 91 ARG A C 1
ATOM 719 O O . ARG A 1 91 ? -6.111 -3.449 5.318 1.00 93.12 91 ARG A O 1
ATOM 726 N N . PRO A 1 92 ? -8.156 -2.495 5.383 1.00 92.56 92 PRO A N 1
ATOM 727 C CA . PRO A 1 92 ? -8.301 -2.634 6.826 1.00 92.56 92 PRO A CA 1
ATOM 728 C C . PRO A 1 92 ? -8.145 -4.098 7.252 1.00 92.56 92 PRO A C 1
ATOM 730 O O . PRO A 1 92 ? -8.614 -5.013 6.567 1.00 92.56 92 PRO A O 1
ATOM 733 N N . GLU A 1 93 ? -7.451 -4.329 8.363 1.00 91.38 93 GLU A N 1
ATOM 734 C CA . GLU A 1 93 ? -7.520 -5.616 9.050 1.00 91.38 93 GLU A CA 1
ATOM 735 C C . GLU A 1 93 ? -8.934 -5.765 9.633 1.00 91.38 93 GLU A C 1
ATOM 737 O O . GLU A 1 93 ? -9.422 -4.833 10.275 1.00 91.38 93 GLU A O 1
ATOM 742 N N . LYS A 1 94 ? -9.600 -6.885 9.320 1.00 78.25 94 LYS A N 1
ATOM 743 C CA . LYS A 1 94 ? -10.966 -7.189 9.774 1.00 78.25 94 LYS A CA 1
ATOM 744 C C . LYS A 1 94 ? -11.060 -7.296 11.290 1.00 78.25 94 LYS A C 1
ATOM 746 O O . LYS A 1 94 ? -10.113 -7.854 11.887 1.00 78.25 94 LYS A O 1
#

Radius of gyration: 13.5 Å; chains: 1; bounding box: 28×38×34 Å

Organism: NCBI:txid1852827

Secondary structure (DSSP, 8-state):
-------SEEEEEETTTEEEEEE-TTHHHH---EE-SSPTT-EEEEEEEPTTT--EEEEEEEE--TTS-EEPPGGGGTTS-TTS-EEEEEEE--

pLDDT: mean 79.9, std 12.64, range [38.5, 93.12]

Foldseek 3Di:
DPPPPPPQWDWDDDPQFKIKIKGFPPRLVVDPFKDADADAQFKKWKWKQDPPPRDTHGQGMFTHHRRRMTTDDPVSSVPPDNHGMIMMMIGTDD